Protein AF-A0AAU9XQC6-F1 (afdb_monomer)

Sequence (162 aa):
LLAESHCEPHYVTNLKKYFNDGYYTGTYYKKISSKEELETEAKEAFREFLIAMKYKDIERFFNEWKMTFESDGPFTSEQDLGNLEKAMTDPDDFMTRLYIGDLLTNRDDADQATDAYKEAFVSKDDKRVALFYLGDEDIMHGVLAAGVRSNMDAVFLVFLID

Structure (mmCIF, N/CA/C/O backbone):
data_AF-A0AAU9XQC6-F1
#
_entry.id   AF-A0AAU9XQC6-F1
#
loop_
_atom_site.group_PDB
_atom_site.id
_atom_site.type_symbol
_atom_site.label_atom_id
_atom_site.label_alt_id
_atom_site.label_comp_id
_atom_site.label_asym_id
_atom_site.label_entity_id
_atom_site.label_seq_id
_atom_site.pdbx_PDB_ins_code
_atom_site.Cartn_x
_atom_site.Cartn_y
_atom_site.Cartn_z
_atom_site.occupancy
_atom_site.B_iso_or_equiv
_atom_site.auth_seq_id
_atom_site.auth_comp_id
_atom_site.auth_asym_id
_atom_site.auth_atom_id
_atom_site.pdbx_PDB_model_num
ATOM 1 N N . LEU A 1 1 ? 17.953 -8.801 29.517 1.00 40.72 1 LEU A N 1
ATOM 2 C CA . LEU A 1 1 ? 16.727 -8.460 28.771 1.00 40.72 1 LEU A CA 1
ATOM 3 C C . LEU A 1 1 ? 16.814 -9.165 27.434 1.00 40.72 1 LEU A C 1
ATOM 5 O O . LEU A 1 1 ? 17.685 -8.827 26.647 1.00 40.72 1 LEU A O 1
ATOM 9 N N . LEU A 1 2 ? 16.023 -10.218 27.247 1.00 37.72 2 LEU A N 1
ATOM 10 C CA . LEU A 1 2 ? 15.861 -10.836 25.935 1.00 37.72 2 LEU A CA 1
ATOM 11 C C . LEU A 1 2 ? 15.045 -9.841 25.109 1.00 37.72 2 LEU A C 1
ATOM 13 O O . LEU A 1 2 ? 13.957 -9.469 25.538 1.00 37.72 2 LEU A O 1
ATOM 17 N N . ALA A 1 3 ? 15.605 -9.349 24.004 1.00 41.53 3 ALA A N 1
ATOM 18 C CA . ALA A 1 3 ? 14.827 -8.613 23.020 1.00 41.53 3 ALA A CA 1
ATOM 19 C C . ALA A 1 3 ? 13.673 -9.525 22.595 1.00 41.53 3 ALA A C 1
ATOM 21 O O . ALA A 1 3 ? 13.916 -10.672 22.210 1.00 41.53 3 ALA A O 1
ATOM 22 N N . GLU A 1 4 ? 12.434 -9.062 22.745 1.00 43.84 4 GLU A N 1
ATOM 23 C CA . GLU A 1 4 ? 11.291 -9.775 22.196 1.00 43.84 4 GLU A CA 1
ATOM 24 C C . GLU A 1 4 ? 11.544 -9.929 20.697 1.00 43.84 4 GLU A C 1
ATOM 26 O O . GLU A 1 4 ? 11.641 -8.954 19.954 1.00 43.84 4 GLU A O 1
ATOM 31 N N . SER A 1 5 ? 11.728 -11.174 20.262 1.00 48.00 5 SER A N 1
ATOM 32 C CA . SER A 1 5 ? 11.622 -11.532 18.858 1.00 48.00 5 SER A CA 1
ATOM 33 C C . SER A 1 5 ? 10.166 -11.278 18.486 1.00 48.00 5 SER A C 1
ATOM 35 O O . SER A 1 5 ? 9.305 -12.136 18.672 1.00 48.00 5 SER A O 1
ATOM 37 N N . HIS A 1 6 ? 9.860 -10.058 18.049 1.00 57.84 6 HIS A N 1
ATOM 38 C CA . HIS A 1 6 ? 8.592 -9.788 17.397 1.00 57.84 6 HIS A CA 1
ATOM 39 C C . HIS A 1 6 ? 8.613 -10.564 16.085 1.00 57.84 6 HIS A C 1
ATOM 41 O O . HIS A 1 6 ? 9.257 -10.167 15.116 1.00 57.84 6 HIS A O 1
ATOM 47 N N . CYS A 1 7 ? 7.983 -11.737 16.110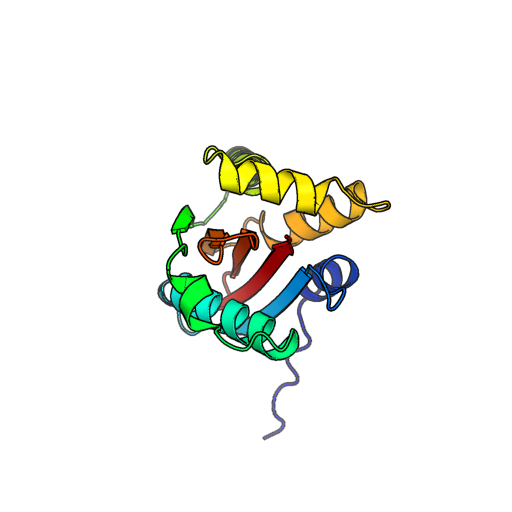 1.00 78.06 7 CYS A N 1
ATOM 48 C CA . CYS A 1 7 ? 7.708 -12.502 14.911 1.00 78.06 7 CY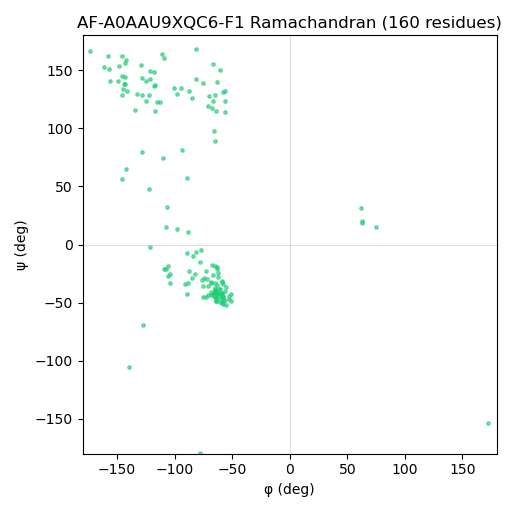S A CA 1
ATOM 49 C C . CYS A 1 7 ? 6.873 -11.620 13.981 1.00 78.06 7 CYS A C 1
ATOM 51 O O . CYS A 1 7 ? 5.910 -10.990 14.422 1.00 78.06 7 CYS A O 1
ATOM 53 N N . GLU A 1 8 ? 7.278 -11.551 12.719 1.00 89.94 8 GLU A N 1
ATOM 54 C CA . GLU A 1 8 ? 6.555 -10.815 11.694 1.00 89.94 8 GLU A CA 1
ATOM 55 C C . GLU A 1 8 ? 5.096 -11.317 11.616 1.00 89.94 8 GLU A C 1
ATOM 57 O O . GLU A 1 8 ? 4.875 -12.534 11.617 1.00 89.94 8 GLU A O 1
ATOM 62 N N . PRO A 1 9 ? 4.087 -10.424 11.602 1.00 95.44 9 PRO A N 1
ATOM 63 C CA . PRO A 1 9 ? 2.689 -10.836 11.579 1.00 95.44 9 PRO A CA 1
ATOM 64 C C . PRO A 1 9 ? 2.338 -11.666 10.340 1.00 95.44 9 PRO A C 1
ATOM 66 O O . PRO A 1 9 ? 2.884 -11.447 9.259 1.00 95.44 9 PRO A O 1
ATOM 69 N N . HIS A 1 10 ? 1.357 -12.568 10.473 1.00 96.62 10 HIS A N 1
ATOM 70 C CA . HIS A 1 10 ? 0.935 -13.458 9.384 1.00 96.62 10 HIS A CA 1
ATOM 71 C C . HIS A 1 10 ? 0.648 -12.707 8.078 1.00 96.62 10 HIS A C 1
ATOM 73 O O . HIS A 1 10 ? 1.206 -13.071 7.047 1.00 96.62 10 HIS A O 1
ATOM 79 N N . TYR A 1 11 ? -0.140 -11.627 8.133 1.00 97.44 11 TYR A N 1
ATOM 80 C CA . TYR A 1 11 ? -0.516 -10.853 6.945 1.00 97.44 11 TYR A CA 1
ATOM 81 C C . TYR A 1 11 ? 0.704 -10.293 6.199 1.00 97.44 11 TYR A C 1
ATOM 83 O O . TYR A 1 11 ? 0.702 -10.223 4.976 1.00 97.44 11 TYR A O 1
ATOM 91 N N . VAL A 1 12 ? 1.783 -9.965 6.917 1.00 97.94 12 VAL A N 1
ATOM 92 C CA . VAL A 1 12 ? 3.041 -9.498 6.322 1.00 97.94 12 VAL A CA 1
ATOM 93 C C . VAL A 1 12 ? 3.805 -10.659 5.696 1.00 97.94 12 VAL A C 1
ATOM 95 O O . VAL A 1 12 ? 4.272 -10.549 4.564 1.00 97.94 12 VAL A O 1
ATOM 98 N N . THR A 1 13 ? 3.909 -11.795 6.395 1.00 97.50 13 THR A N 1
ATOM 99 C CA . THR A 1 13 ? 4.569 -12.989 5.839 1.00 97.50 13 THR A CA 1
ATOM 100 C C . THR A 1 13 ? 3.836 -13.523 4.605 1.00 97.50 13 THR A C 1
ATOM 102 O O . THR A 1 13 ? 4.476 -13.976 3.657 1.00 97.50 13 THR A O 1
ATOM 105 N N . ASN A 1 14 ? 2.503 -13.421 4.590 1.00 97.88 14 ASN A N 1
ATOM 106 C CA . ASN A 1 14 ? 1.665 -13.807 3.464 1.00 97.88 14 ASN A CA 1
ATOM 107 C C . ASN A 1 14 ? 1.832 -12.823 2.300 1.00 97.88 14 ASN A C 1
ATOM 109 O O . ASN A 1 14 ? 2.047 -13.259 1.176 1.00 97.88 14 ASN A O 1
ATOM 113 N N . LEU A 1 15 ? 1.853 -11.510 2.561 1.00 98.19 15 LEU A N 1
ATOM 114 C CA . LEU A 1 15 ? 2.132 -10.502 1.535 1.00 98.19 15 LEU A CA 1
ATOM 115 C C . LEU A 1 15 ? 3.511 -10.716 0.886 1.00 98.19 15 LEU A C 1
ATOM 117 O O . LEU A 1 15 ? 3.617 -10.786 -0.337 1.00 98.19 15 LEU A O 1
ATOM 121 N N . LYS A 1 16 ? 4.557 -10.938 1.694 1.00 97.31 16 LYS A N 1
ATOM 122 C CA . LYS A 1 16 ? 5.927 -11.211 1.219 1.00 97.31 16 LYS A CA 1
ATOM 123 C C . LYS A 1 16 ? 6.041 -12.434 0.321 1.00 97.31 16 LYS A C 1
ATOM 125 O O . LYS A 1 16 ? 6.903 -12.460 -0.551 1.00 97.31 16 LYS A O 1
ATOM 130 N N . LYS A 1 17 ? 5.204 -13.451 0.534 1.00 96.50 17 LYS A N 1
ATOM 131 C CA . LYS A 1 17 ? 5.190 -14.658 -0.300 1.00 96.50 17 LYS A CA 1
ATOM 132 C C . LYS A 1 17 ? 4.929 -14.323 -1.773 1.00 96.50 17 LYS A C 1
ATOM 134 O O . LYS A 1 17 ? 5.474 -15.002 -2.636 1.00 96.50 17 LYS A O 1
ATOM 139 N N . TYR A 1 18 ? 4.116 -13.300 -2.034 1.00 96.38 18 TYR A N 1
ATOM 140 C CA . TYR A 1 18 ? 3.706 -12.903 -3.380 1.00 96.38 18 TYR A CA 1
ATOM 141 C C . TYR A 1 18 ? 4.431 -11.645 -3.873 1.00 96.38 18 TYR A C 1
ATOM 143 O O . TYR A 1 18 ? 4.718 -11.535 -5.061 1.00 96.38 18 TYR A O 1
ATOM 151 N N . PHE A 1 19 ? 4.767 -10.705 -2.988 1.00 96.31 19 PHE A N 1
ATOM 152 C CA . PHE A 1 19 ? 5.253 -9.375 -3.375 1.00 96.31 19 PHE A CA 1
ATOM 153 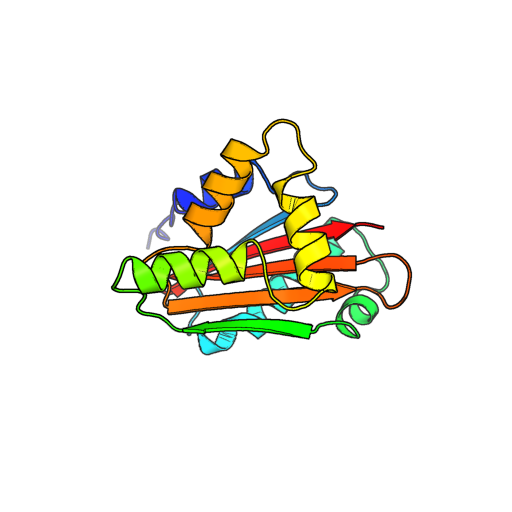C C . PHE A 1 19 ? 6.635 -9.034 -2.809 1.00 96.31 19 PHE A C 1
ATOM 155 O O . PHE A 1 19 ? 6.856 -7.983 -2.201 1.00 96.31 19 PHE A O 1
ATOM 162 N N . ASN A 1 20 ? 7.569 -9.966 -2.956 1.00 93.12 20 ASN A N 1
ATOM 163 C CA . ASN A 1 20 ? 8.958 -9.754 -2.574 1.00 93.12 20 ASN A CA 1
ATOM 164 C C . ASN A 1 20 ? 9.890 -10.504 -3.532 1.00 93.12 20 ASN A C 1
ATOM 166 O O . ASN A 1 20 ? 10.669 -11.369 -3.124 1.00 93.12 20 ASN A O 1
ATOM 170 N N . ASP A 1 21 ? 9.744 -10.204 -4.822 1.00 89.81 21 ASP A N 1
ATOM 171 C CA . ASP A 1 21 ? 10.457 -10.878 -5.914 1.00 89.81 21 ASP A CA 1
ATOM 172 C C . ASP A 1 21 ? 11.913 -10.408 -6.087 1.00 89.81 21 ASP A C 1
ATOM 174 O O . ASP A 1 21 ? 12.707 -11.095 -6.730 1.00 89.81 21 ASP A O 1
ATOM 178 N N . GLY A 1 22 ? 12.286 -9.276 -5.480 1.00 83.81 22 GLY A N 1
ATOM 179 C CA . GLY A 1 22 ? 13.631 -8.702 -5.585 1.00 83.81 22 GLY A CA 1
ATOM 180 C C . GLY A 1 22 ? 13.922 -8.033 -6.933 1.00 83.81 22 GLY A C 1
ATOM 181 O O . GLY A 1 22 ? 15.088 -7.779 -7.234 1.00 83.81 22 GLY A O 1
ATOM 182 N N . TYR A 1 23 ? 12.883 -7.772 -7.727 1.00 86.38 23 TYR A N 1
ATOM 183 C CA . TYR A 1 23 ? 12.936 -7.106 -9.023 1.00 86.38 23 TYR A CA 1
ATOM 184 C C . TYR A 1 23 ? 11.957 -5.933 -9.092 1.00 86.38 23 TYR A C 1
ATOM 186 O O . TYR A 1 23 ? 12.383 -4.783 -9.118 1.00 86.38 23 TYR A O 1
ATOM 194 N N . TYR A 1 24 ? 10.657 -6.215 -9.113 1.00 93.56 24 TYR A N 1
ATOM 195 C CA . TYR A 1 24 ? 9.612 -5.207 -9.300 1.00 93.56 24 TYR A CA 1
ATOM 196 C C . TYR A 1 24 ? 8.873 -4.901 -8.008 1.00 93.56 24 TYR A C 1
ATOM 198 O O . TYR A 1 24 ? 8.356 -3.797 -7.851 1.00 93.56 24 TYR A O 1
ATOM 206 N N . THR A 1 25 ? 8.826 -5.862 -7.082 1.00 97.00 25 THR A N 1
ATOM 207 C CA . THR A 1 25 ? 8.086 -5.730 -5.830 1.00 97.00 25 THR A CA 1
ATOM 208 C C . THR A 1 25 ? 8.972 -5.893 -4.603 1.00 97.00 25 THR A C 1
ATOM 210 O O . THR A 1 25 ? 9.882 -6.726 -4.556 1.00 97.00 25 THR A O 1
ATOM 213 N N . GLY A 1 26 ? 8.684 -5.094 -3.577 1.00 97.94 26 GLY A N 1
ATOM 214 C CA . GLY A 1 26 ? 9.330 -5.188 -2.273 1.00 97.94 26 GLY A CA 1
ATOM 215 C C . GLY A 1 26 ? 8.339 -4.954 -1.144 1.00 97.94 26 GLY A C 1
ATOM 216 O O . GLY A 1 26 ? 7.586 -3.981 -1.168 1.00 97.94 26 GLY A O 1
ATOM 217 N N . THR A 1 27 ? 8.361 -5.832 -0.140 1.00 98.44 27 THR A N 1
ATOM 218 C CA . THR A 1 27 ? 7.504 -5.715 1.045 1.00 98.44 27 THR A CA 1
ATOM 219 C C . THR A 1 27 ? 8.332 -5.418 2.291 1.00 98.44 27 THR A C 1
ATOM 221 O O . THR A 1 27 ? 9.192 -6.207 2.695 1.00 98.44 27 THR A O 1
ATOM 224 N N . TYR A 1 28 ? 8.004 -4.312 2.951 1.00 98.12 28 TYR A N 1
ATOM 225 C CA . TYR A 1 28 ? 8.682 -3.797 4.135 1.00 98.12 28 TYR A CA 1
ATOM 226 C C . TYR A 1 28 ? 7.731 -3.769 5.320 1.00 98.12 28 TYR A C 1
ATOM 228 O O . TYR A 1 28 ? 6.525 -3.568 5.176 1.00 98.12 28 TYR A O 1
ATOM 236 N N . TYR A 1 29 ? 8.291 -3.968 6.506 1.00 97.69 29 TYR A N 1
ATOM 237 C CA . TYR A 1 29 ? 7.536 -4.023 7.743 1.00 97.69 29 TYR A CA 1
ATOM 238 C C . TYR A 1 29 ? 8.339 -3.424 8.883 1.00 97.69 29 TYR A C 1
ATOM 240 O O . TYR A 1 29 ? 9.516 -3.745 9.064 1.00 97.69 29 TYR A O 1
ATOM 248 N N . LYS A 1 30 ? 7.686 -2.579 9.676 1.00 96.75 30 LYS A N 1
ATOM 249 C CA . LYS A 1 30 ? 8.264 -2.011 10.892 1.00 96.75 30 LYS A CA 1
ATOM 250 C C . LYS A 1 30 ? 7.177 -1.559 11.848 1.00 96.75 30 LYS A C 1
ATOM 252 O O . LYS A 1 30 ? 6.034 -1.337 11.468 1.00 96.75 30 LYS A O 1
ATOM 257 N N . LYS A 1 31 ? 7.566 -1.372 13.103 1.00 96.50 31 LYS A N 1
ATOM 258 C CA . LYS A 1 31 ? 6.737 -0.685 14.088 1.00 96.50 31 LYS A CA 1
ATOM 259 C C . LYS A 1 31 ? 7.012 0.815 14.005 1.00 96.50 31 LYS A C 1
ATOM 261 O O . LYS A 1 31 ? 8.181 1.203 13.976 1.00 96.50 31 LYS A O 1
ATOM 266 N N . ILE A 1 32 ? 5.964 1.629 13.959 1.00 97.56 32 ILE A N 1
ATOM 267 C CA . ILE A 1 32 ? 6.062 3.098 13.931 1.00 97.56 32 ILE A CA 1
ATOM 268 C C . ILE A 1 32 ? 5.556 3.693 15.246 1.00 97.56 32 ILE A C 1
ATOM 270 O O . ILE A 1 32 ? 4.931 2.994 16.048 1.00 97.56 32 ILE A O 1
ATOM 274 N N . SER A 1 33 ? 5.864 4.961 15.515 1.00 96.75 33 SER A N 1
ATOM 275 C CA . SER A 1 33 ? 5.463 5.595 16.776 1.00 96.75 33 SER A CA 1
ATOM 276 C C . SER A 1 33 ? 4.041 6.155 16.712 1.00 96.75 33 SER A C 1
ATOM 278 O O . SER A 1 33 ? 3.340 6.180 17.726 1.00 96.75 33 SER A O 1
ATOM 280 N N . SER A 1 34 ? 3.606 6.553 15.512 1.00 98.00 34 SER A N 1
ATOM 281 C CA . SER A 1 34 ? 2.290 7.131 15.256 1.00 98.00 34 SER A CA 1
ATOM 282 C C . SER A 1 34 ? 1.878 6.951 13.796 1.00 98.00 34 SER A C 1
ATOM 284 O O . SER A 1 34 ? 2.727 6.958 12.907 1.00 98.00 34 SER A O 1
ATOM 286 N N . LYS A 1 35 ? 0.574 6.859 13.508 1.00 97.94 35 LYS A N 1
ATOM 287 C CA . LYS A 1 35 ? 0.067 6.737 12.123 1.00 97.94 35 LYS A CA 1
ATOM 288 C C . LYS A 1 35 ? 0.380 7.960 11.248 1.00 97.94 35 LYS A C 1
ATOM 290 O O . LYS A 1 35 ? 0.385 7.865 10.026 1.00 97.94 35 LYS A O 1
ATOM 295 N N . GLU A 1 36 ? 0.645 9.102 11.868 1.00 98.19 36 GLU A N 1
ATOM 296 C CA . GLU A 1 36 ? 1.040 10.358 11.232 1.00 98.19 36 GLU A CA 1
ATOM 297 C C . GLU A 1 36 ? 2.434 10.262 10.589 1.00 98.19 36 GLU A C 1
ATOM 299 O O . GLU A 1 36 ? 2.757 11.058 9.713 1.00 98.19 36 GLU A O 1
ATOM 304 N N . GLU A 1 37 ? 3.245 9.268 10.967 1.00 98.06 37 GLU A N 1
ATOM 305 C CA . GLU A 1 37 ? 4.547 8.990 10.348 1.00 98.06 37 GLU A CA 1
ATOM 306 C C . GLU A 1 37 ? 4.429 8.175 9.049 1.00 98.06 37 GLU A C 1
ATOM 308 O O . GLU A 1 37 ? 5.434 7.990 8.368 1.00 98.06 37 GLU A O 1
ATOM 313 N N . LEU A 1 38 ? 3.227 7.702 8.679 1.00 98.56 38 LEU A N 1
ATOM 314 C CA . LEU A 1 38 ? 3.030 6.738 7.589 1.00 98.56 38 LEU A CA 1
ATOM 315 C C . LEU A 1 38 ? 3.685 7.165 6.272 1.00 98.56 38 LEU A C 1
ATOM 317 O O . LEU A 1 38 ? 4.359 6.355 5.648 1.00 98.56 38 LEU A O 1
ATOM 321 N N . GLU A 1 39 ? 3.508 8.417 5.844 1.00 98.69 39 GLU A N 1
ATOM 322 C CA . GLU A 1 39 ? 4.107 8.885 4.588 1.00 98.69 39 GLU A CA 1
ATOM 323 C C . GLU A 1 39 ? 5.636 8.971 4.680 1.00 98.69 39 GLU A C 1
ATOM 325 O O . GLU A 1 39 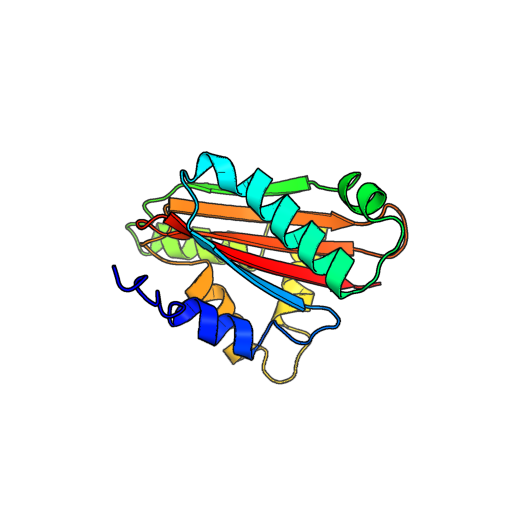? 6.331 8.554 3.755 1.00 98.69 39 GLU A O 1
ATOM 330 N N . THR A 1 40 ? 6.170 9.492 5.787 1.00 98.56 40 THR A N 1
ATOM 331 C CA . THR A 1 40 ? 7.622 9.555 6.009 1.00 98.56 40 THR A CA 1
ATOM 332 C C . THR A 1 40 ? 8.224 8.157 5.946 1.00 98.56 40 THR A C 1
ATOM 334 O O . THR A 1 40 ? 9.218 7.936 5.264 1.00 98.56 40 THR A O 1
ATOM 337 N N . GLU A 1 41 ? 7.577 7.193 6.592 1.00 98.69 41 GLU A N 1
ATOM 338 C CA . GLU A 1 41 ? 8.049 5.813 6.642 1.00 98.69 41 GLU A CA 1
ATOM 339 C C . GLU A 1 41 ? 7.842 5.064 5.323 1.00 98.69 41 GLU A C 1
ATOM 341 O O . GLU A 1 41 ? 8.655 4.217 4.958 1.00 98.69 41 GLU A O 1
ATOM 346 N N . ALA A 1 42 ? 6.824 5.433 4.546 1.00 98.81 42 ALA A N 1
ATOM 347 C CA . ALA A 1 42 ? 6.657 4.951 3.182 1.00 98.81 42 ALA A CA 1
ATOM 348 C C . ALA A 1 42 ? 7.793 5.441 2.269 1.00 98.81 42 ALA A C 1
ATOM 350 O O . ALA A 1 42 ? 8.295 4.670 1.451 1.00 98.81 42 ALA A O 1
ATOM 351 N N . LYS A 1 43 ? 8.248 6.692 2.430 1.00 98.69 43 LYS A N 1
ATOM 352 C CA . LYS A 1 43 ? 9.414 7.215 1.698 1.00 98.69 43 LYS A CA 1
ATOM 353 C C . LYS A 1 43 ? 10.698 6.485 2.076 1.00 98.69 43 LYS A C 1
ATOM 355 O O . LYS A 1 43 ? 11.491 6.182 1.189 1.00 98.69 43 LYS A O 1
ATOM 360 N N . GLU A 1 44 ? 10.890 6.162 3.354 1.00 98.50 44 GLU A N 1
ATOM 361 C CA . GLU A 1 44 ? 12.040 5.363 3.797 1.00 98.50 44 GLU A CA 1
ATOM 362 C C . GLU A 1 44 ? 11.987 3.932 3.243 1.00 98.50 44 GLU A C 1
ATOM 364 O O . GLU A 1 44 ? 12.975 3.466 2.680 1.00 98.50 44 GLU A O 1
ATOM 369 N N . ALA A 1 45 ? 10.830 3.263 3.278 1.00 98.44 45 ALA A N 1
ATOM 370 C CA . ALA A 1 45 ? 10.662 1.946 2.654 1.00 98.44 45 ALA A CA 1
ATOM 371 C C . ALA A 1 45 ? 10.952 1.984 1.141 1.00 98.44 45 ALA A C 1
ATOM 373 O O . ALA A 1 45 ? 11.641 1.112 0.607 1.00 98.44 45 ALA A O 1
ATOM 374 N N . PHE A 1 46 ? 10.490 3.026 0.443 1.00 98.44 46 PHE A N 1
ATOM 375 C CA . PHE A 1 46 ? 10.793 3.207 -0.976 1.00 98.44 46 PHE A CA 1
ATOM 376 C C . PHE A 1 46 ? 12.287 3.454 -1.223 1.00 98.44 46 PHE A C 1
ATOM 378 O O . PHE A 1 46 ? 12.879 2.875 -2.134 1.00 98.44 46 PHE A O 1
ATOM 385 N N . ARG A 1 47 ? 12.938 4.253 -0.375 1.00 98.19 47 ARG A N 1
ATOM 386 C CA . ARG A 1 47 ? 14.386 4.485 -0.417 1.00 98.19 47 ARG A CA 1
ATOM 387 C C . ARG A 1 47 ? 15.168 3.183 -0.226 1.00 98.19 47 ARG A C 1
ATOM 389 O O . ARG A 1 47 ? 16.109 2.927 -0.977 1.00 98.19 47 ARG A O 1
ATOM 396 N N . GLU A 1 48 ? 14.774 2.350 0.736 1.00 97.50 48 GLU A N 1
ATOM 397 C CA . GLU A 1 48 ? 15.367 1.026 0.962 1.00 97.50 48 GLU A CA 1
ATOM 398 C C . GLU A 1 48 ? 15.219 0.118 -0.264 1.00 97.50 48 GLU A C 1
ATOM 400 O O . GLU A 1 48 ? 16.186 -0.539 -0.661 1.00 97.50 48 GLU A O 1
ATOM 405 N N . PHE A 1 49 ? 14.047 0.123 -0.904 1.00 97.69 49 PHE A N 1
ATOM 406 C CA . PHE A 1 49 ? 13.810 -0.586 -2.163 1.00 97.69 49 PHE A CA 1
ATOM 407 C C . PHE A 1 49 ? 14.760 -0.133 -3.268 1.00 97.69 49 PHE A C 1
ATOM 409 O O . PHE A 1 49 ? 15.469 -0.955 -3.852 1.00 97.69 49 PHE A O 1
ATOM 416 N N . LEU A 1 50 ? 14.863 1.174 -3.508 1.00 96.81 50 LEU A N 1
ATOM 417 C CA . LEU A 1 50 ? 15.732 1.713 -4.554 1.00 96.81 50 LEU A CA 1
ATOM 418 C C . LEU A 1 50 ? 17.215 1.374 -4.316 1.00 96.81 50 LEU A C 1
ATOM 420 O O . LEU A 1 50 ? 17.940 1.047 -5.261 1.00 96.81 50 LEU A O 1
ATOM 424 N N . ILE A 1 51 ? 17.664 1.398 -3.055 1.00 96.00 51 ILE A N 1
ATOM 425 C CA . ILE A 1 51 ? 19.025 0.999 -2.665 1.00 96.00 51 ILE A CA 1
ATOM 426 C C . ILE A 1 51 ? 19.254 -0.494 -2.922 1.00 96.00 51 ILE A C 1
ATOM 428 O O . ILE A 1 51 ? 20.290 -0.862 -3.484 1.00 96.00 51 ILE A O 1
ATOM 432 N N . ALA A 1 52 ? 18.305 -1.356 -2.548 1.00 95.56 52 ALA A N 1
ATOM 433 C CA . ALA A 1 52 ? 18.392 -2.797 -2.791 1.00 95.56 52 ALA A CA 1
ATOM 434 C C . ALA A 1 52 ? 18.472 -3.115 -4.295 1.00 95.56 52 ALA A C 1
ATOM 436 O O . ALA A 1 52 ? 19.272 -3.959 -4.711 1.00 95.56 52 ALA A O 1
ATOM 437 N N . MET A 1 53 ? 17.730 -2.356 -5.104 1.00 94.69 53 MET A N 1
ATOM 438 C CA . MET A 1 53 ? 17.735 -2.413 -6.569 1.00 94.69 53 MET A CA 1
ATOM 439 C C . MET A 1 53 ? 18.952 -1.736 -7.220 1.00 94.69 53 MET A C 1
ATOM 441 O O . MET A 1 53 ? 19.151 -1.843 -8.429 1.00 94.69 53 MET A O 1
ATOM 445 N N . LYS A 1 54 ? 19.824 -1.097 -6.426 1.00 94.12 54 LYS A N 1
ATOM 446 C CA . LYS A 1 54 ? 21.063 -0.429 -6.863 1.00 94.12 54 LYS A CA 1
ATOM 447 C C . LYS A 1 54 ? 20.838 0.730 -7.840 1.00 94.12 54 LYS A C 1
ATOM 449 O O . LYS A 1 54 ? 21.717 1.018 -8.663 1.00 94.12 54 LYS A O 1
ATOM 454 N N . TYR A 1 55 ? 19.709 1.428 -7.730 1.00 93.50 55 TYR A N 1
ATOM 455 C CA . TYR A 1 55 ? 19.525 2.706 -8.418 1.00 93.50 55 TYR A CA 1
ATOM 456 C C . TYR A 1 55 ? 20.545 3.731 -7.903 1.00 93.50 55 TYR A C 1
ATOM 458 O O . TYR A 1 55 ? 20.878 3.766 -6.719 1.00 93.50 55 TYR A O 1
ATOM 466 N N . LYS A 1 56 ? 21.094 4.545 -8.813 1.00 88.50 56 LYS A N 1
ATOM 467 C CA . LYS A 1 56 ? 22.166 5.504 -8.486 1.00 88.50 56 LYS A CA 1
ATOM 468 C C . LYS A 1 56 ? 21.637 6.866 -8.052 1.00 88.50 56 LYS A C 1
ATOM 470 O O . LYS A 1 56 ? 22.184 7.446 -7.122 1.00 88.50 56 LYS A O 1
ATOM 475 N N . ASP A 1 57 ? 20.616 7.366 -8.741 1.00 90.94 57 ASP A N 1
ATOM 476 C CA . ASP A 1 57 ? 20.012 8.674 -8.487 1.00 90.94 57 ASP A CA 1
ATOM 477 C C . ASP A 1 57 ? 18.618 8.494 -7.888 1.00 90.94 57 ASP A C 1
ATOM 479 O O . ASP A 1 57 ? 17.597 8.598 -8.562 1.00 90.94 57 ASP A O 1
ATOM 483 N N . ILE A 1 58 ? 18.593 8.109 -6.614 1.00 94.12 58 ILE A N 1
ATOM 484 C CA . ILE A 1 58 ? 17.349 7.759 -5.923 1.00 94.12 58 ILE A CA 1
ATOM 485 C C . ILE A 1 58 ? 16.485 8.983 -5.604 1.00 94.12 58 ILE A C 1
ATOM 487 O O . ILE A 1 58 ? 15.281 8.834 -5.446 1.00 94.12 58 ILE A O 1
ATOM 491 N N . GLU A 1 59 ? 17.066 10.186 -5.521 1.00 94.00 59 GLU A N 1
ATOM 492 C CA . GLU A 1 59 ? 16.310 11.401 -5.179 1.00 94.00 59 GLU A CA 1
ATOM 493 C C . GLU A 1 59 ? 15.330 11.792 -6.284 1.00 94.00 59 GLU A C 1
ATOM 495 O O . GLU A 1 59 ? 14.235 12.267 -5.989 1.00 94.00 59 GLU A O 1
ATOM 500 N N . ARG A 1 60 ? 15.677 11.520 -7.548 1.00 94.50 60 ARG A N 1
ATOM 501 C CA . ARG A 1 60 ? 14.798 11.765 -8.698 1.00 94.50 60 ARG 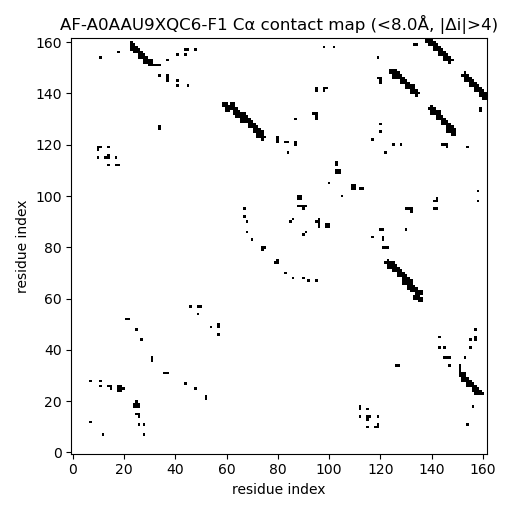A CA 1
ATOM 502 C C . ARG A 1 60 ? 13.440 11.072 -8.557 1.00 94.50 60 ARG A C 1
ATOM 504 O O . ARG A 1 60 ? 12.420 11.660 -8.895 1.00 94.50 60 ARG A O 1
ATOM 511 N N . PHE A 1 61 ? 13.412 9.871 -7.975 1.00 95.88 61 PHE A N 1
ATOM 512 C CA . PHE A 1 61 ? 12.178 9.109 -7.759 1.00 95.88 61 PHE A CA 1
ATOM 513 C C . PHE A 1 61 ? 11.197 9.781 -6.784 1.00 95.88 61 PHE A C 1
ATOM 515 O O . PHE A 1 61 ? 10.015 9.445 -6.746 1.00 95.88 61 PHE A O 1
ATOM 522 N N . PHE A 1 62 ? 11.672 10.722 -5.965 1.00 96.38 62 PHE A N 1
ATOM 523 C CA . PHE A 1 62 ? 10.823 11.455 -5.030 1.00 96.38 62 PHE A CA 1
ATOM 524 C C . PHE A 1 62 ? 10.225 12.729 -5.640 1.00 96.38 62 PHE A C 1
ATOM 526 O O . PHE A 1 62 ? 9.346 13.326 -5.015 1.00 96.38 62 PHE A O 1
ATOM 533 N N . ASN A 1 63 ? 10.627 13.124 -6.855 1.00 94.75 63 ASN A N 1
ATOM 534 C CA . ASN A 1 63 ? 10.029 14.259 -7.565 1.00 94.75 63 ASN A CA 1
ATOM 535 C C . ASN A 1 63 ? 8.583 13.970 -7.999 1.00 94.75 63 ASN A C 1
ATOM 537 O O . ASN A 1 63 ? 7.751 14.876 -7.981 1.00 94.75 63 ASN A O 1
ATOM 541 N N . GLU A 1 64 ? 8.264 12.714 -8.330 1.00 94.00 64 GLU A N 1
ATOM 542 C CA . GLU A 1 64 ? 6.906 12.292 -8.706 1.00 94.00 64 GLU A CA 1
ATOM 543 C C . GLU A 1 64 ? 6.115 11.643 -7.559 1.00 94.00 64 GLU A C 1
ATOM 545 O O . GLU A 1 64 ? 5.059 11.051 -7.781 1.00 94.00 64 GLU A O 1
ATOM 550 N N . TRP A 1 65 ? 6.583 11.768 -6.315 1.00 97.62 65 TRP A N 1
ATOM 551 C CA . TRP A 1 65 ? 5.863 11.232 -5.164 1.00 97.62 65 TRP A CA 1
ATOM 552 C C . TRP A 1 65 ? 4.509 11.928 -4.983 1.00 97.62 65 TRP A C 1
ATOM 554 O O . TRP A 1 65 ? 4.438 13.113 -4.637 1.00 97.62 65 TRP A O 1
ATOM 564 N N . LYS A 1 66 ? 3.417 11.177 -5.145 1.00 98.00 66 LYS A N 1
ATOM 565 C CA . LYS A 1 66 ? 2.056 11.703 -4.999 1.00 98.00 66 LYS A CA 1
ATOM 566 C C . LYS A 1 66 ? 1.196 10.761 -4.173 1.00 98.00 66 LYS A C 1
ATOM 568 O O . LYS A 1 66 ? 0.866 9.670 -4.621 1.00 98.00 66 LYS A O 1
ATOM 573 N N . MET A 1 67 ? 0.741 11.214 -3.007 1.00 98.56 67 MET A N 1
ATOM 574 C CA . MET A 1 67 ? -0.332 10.533 -2.279 1.00 98.56 67 MET A CA 1
ATOM 575 C C . MET A 1 67 ? -1.638 10.672 -3.070 1.00 98.56 67 MET A C 1
ATOM 577 O O . MET A 1 67 ? -2.115 11.783 -3.304 1.00 98.56 67 MET A O 1
ATOM 581 N N . THR A 1 68 ? -2.203 9.553 -3.515 1.00 98.56 68 THR A N 1
ATOM 582 C CA . THR A 1 68 ? -3.432 9.528 -4.326 1.00 98.56 68 THR A CA 1
ATOM 583 C C . THR A 1 68 ? -4.648 9.064 -3.545 1.00 98.56 68 THR A C 1
ATOM 585 O O . THR A 1 68 ? -5.776 9.323 -3.956 1.00 98.56 68 THR A O 1
ATOM 588 N N . PHE A 1 69 ? -4.428 8.392 -2.418 1.00 98.62 69 PHE A N 1
ATOM 589 C CA . PHE A 1 69 ? -5.474 7.964 -1.504 1.00 98.62 69 PHE A CA 1
ATOM 590 C C . PHE A 1 69 ? -4.929 7.933 -0.077 1.00 98.62 69 PHE A C 1
ATOM 592 O O . PHE A 1 69 ? -3.798 7.505 0.141 1.00 98.62 69 PHE A O 1
ATOM 599 N N . GLU A 1 70 ? -5.750 8.353 0.879 1.00 98.56 70 GLU A N 1
ATOM 600 C CA . GLU A 1 70 ? -5.537 8.154 2.310 1.00 98.56 70 GLU A CA 1
ATOM 601 C C . GLU A 1 70 ? -6.901 7.925 2.957 1.00 98.56 70 GLU A C 1
ATOM 603 O O . GLU A 1 70 ? -7.879 8.612 2.643 1.00 98.56 70 GLU A O 1
ATOM 608 N N . SER A 1 71 ? -6.976 6.970 3.875 1.00 98.38 71 SER A N 1
ATOM 609 C CA . SER A 1 71 ? -8.160 6.782 4.701 1.00 98.38 71 SER A CA 1
ATOM 610 C C . SER A 1 71 ? -7.777 6.380 6.111 1.00 98.38 71 SER A C 1
ATOM 612 O O . SER A 1 71 ? -6.893 5.550 6.318 1.00 98.38 71 SER A O 1
ATOM 614 N N . ASP A 1 72 ? -8.468 6.975 7.078 1.00 98.00 72 ASP A N 1
ATOM 615 C CA . ASP A 1 72 ? -8.323 6.684 8.495 1.00 98.00 72 ASP A CA 1
ATOM 616 C C . ASP A 1 72 ? -9.445 5.764 8.976 1.00 98.00 72 ASP A C 1
ATOM 618 O O . ASP A 1 72 ? -10.624 6.004 8.711 1.00 98.00 72 ASP A O 1
ATOM 622 N N . GLY A 1 73 ? -9.070 4.751 9.755 1.00 94.25 73 GLY A N 1
ATOM 623 C CA . GLY A 1 73 ? -10.018 3.900 10.461 1.00 94.25 73 GLY A CA 1
ATOM 624 C C . GLY A 1 73 ? -10.594 4.564 11.724 1.00 94.25 73 GLY A C 1
ATOM 625 O O . GLY A 1 73 ? -10.212 5.678 12.102 1.00 94.25 73 GLY A O 1
ATOM 626 N N . PRO A 1 74 ? -11.465 3.857 12.465 1.00 90.31 74 PRO A N 1
ATOM 627 C CA . PRO A 1 74 ? -11.748 2.429 12.322 1.00 90.31 74 PRO A CA 1
ATOM 628 C C . PRO A 1 74 ? -12.743 2.105 11.196 1.00 90.31 74 PRO A C 1
ATOM 630 O O . PRO A 1 74 ? -13.751 2.787 11.037 1.00 90.31 74 PRO A O 1
ATOM 633 N N . PHE A 1 75 ? -12.508 0.999 10.487 1.00 95.25 75 PHE A N 1
ATOM 634 C CA . PHE A 1 75 ? -13.402 0.470 9.447 1.00 95.25 75 PHE A CA 1
ATOM 635 C C . PHE A 1 75 ? -14.355 -0.562 10.059 1.00 95.25 75 PHE A C 1
ATOM 637 O O . PHE A 1 75 ? -14.088 -1.762 10.079 1.00 95.25 75 PHE A O 1
ATOM 644 N N . THR A 1 76 ? -15.433 -0.093 10.687 1.00 92.75 76 THR A N 1
ATOM 645 C CA . THR A 1 76 ? -16.236 -0.941 11.592 1.00 92.75 76 THR A CA 1
ATOM 646 C C . THR A 1 76 ? -17.335 -1.740 10.896 1.00 92.75 76 THR A C 1
ATOM 648 O O . THR A 1 76 ? -17.762 -2.775 11.420 1.00 92.75 76 THR A O 1
ATOM 651 N N . SER A 1 77 ? -17.780 -1.302 9.719 1.00 95.69 77 SER A N 1
ATOM 652 C CA . SER A 1 77 ? -18.857 -1.939 8.962 1.00 95.69 77 SER A CA 1
ATOM 653 C C . SER A 1 77 ? -18.359 -2.647 7.700 1.00 95.69 77 SER A C 1
ATOM 655 O O . SER A 1 77 ? -17.293 -2.343 7.172 1.00 95.69 77 SER A O 1
ATOM 657 N N . GLU A 1 78 ? -19.163 -3.578 7.180 1.00 96.44 78 GLU A N 1
ATOM 658 C CA . GLU A 1 78 ? -18.905 -4.200 5.870 1.00 96.44 78 GLU A CA 1
ATOM 659 C C . GLU A 1 78 ? -18.945 -3.170 4.733 1.00 96.44 78 GLU A C 1
ATOM 661 O O . GLU A 1 78 ? -18.256 -3.323 3.731 1.00 96.44 78 GLU A O 1
ATOM 666 N N . GLN A 1 79 ? -19.717 -2.091 4.898 1.00 97.00 79 GLN A N 1
ATOM 667 C CA . GLN A 1 79 ? -19.728 -0.990 3.941 1.00 97.00 79 GLN A CA 1
ATOM 668 C C . GLN A 1 79 ? -18.403 -0.217 3.961 1.00 97.00 79 GLN A C 1
ATOM 670 O O 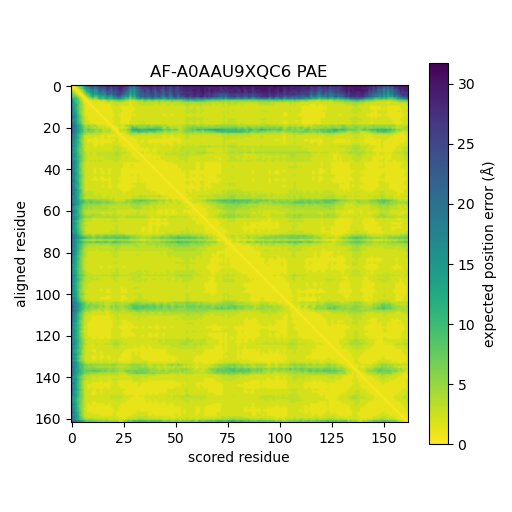. GLN A 1 79 ? -17.892 0.117 2.896 1.00 97.00 79 GLN A O 1
ATOM 675 N N . ASP A 1 80 ? -17.830 0.031 5.143 1.00 96.38 80 ASP A N 1
ATOM 676 C CA . ASP A 1 80 ? -16.517 0.678 5.263 1.00 96.38 80 ASP A CA 1
ATOM 677 C C . ASP A 1 80 ? -15.438 -0.179 4.604 1.00 96.38 80 ASP A C 1
ATOM 679 O O . ASP A 1 80 ? -14.655 0.332 3.809 1.00 96.38 80 ASP A O 1
ATOM 683 N N . LEU A 1 81 ? -15.438 -1.487 4.883 1.00 98.06 81 LEU A N 1
ATOM 684 C CA . LEU A 1 81 ? -14.496 -2.422 4.271 1.00 98.06 81 LEU A CA 1
ATOM 685 C C . LEU A 1 81 ? -14.679 -2.525 2.758 1.00 98.06 81 LEU A C 1
ATOM 687 O O . LEU A 1 81 ? -13.686 -2.515 2.044 1.00 98.06 81 LEU A O 1
ATOM 691 N N . GLY A 1 82 ? -15.914 -2.558 2.251 1.00 98.25 82 GLY A N 1
ATOM 692 C CA . GLY A 1 82 ? -16.166 -2.572 0.809 1.00 98.25 82 GLY A CA 1
ATOM 693 C C . GLY A 1 82 ? -15.717 -1.283 0.112 1.00 98.25 82 GLY A C 1
ATOM 694 O O . GLY A 1 82 ? -15.170 -1.328 -0.989 1.00 98.25 82 GLY A O 1
ATOM 695 N N . ASN A 1 83 ? -15.897 -0.126 0.759 1.00 97.69 83 ASN A N 1
ATOM 696 C CA . ASN A 1 83 ? -15.388 1.150 0.251 1.00 97.69 83 ASN A CA 1
ATOM 697 C C . ASN A 1 83 ? -13.854 1.184 0.259 1.00 97.69 83 ASN A C 1
ATOM 699 O O . ASN A 1 83 ? -13.249 1.650 -0.707 1.00 97.69 83 ASN A O 1
ATOM 703 N N . LEU A 1 84 ? -13.239 0.682 1.333 1.00 98.50 84 LEU A N 1
ATOM 704 C CA . LEU A 1 84 ? -11.791 0.584 1.475 1.00 98.50 84 LEU A CA 1
ATOM 705 C C . LEU A 1 84 ? -11.190 -0.358 0.433 1.00 98.50 84 LEU A C 1
ATOM 707 O O . LEU A 1 84 ? -10.238 0.013 -0.243 1.00 98.50 84 LEU A O 1
ATOM 711 N N . GLU A 1 85 ? -11.780 -1.541 0.260 1.00 98.50 85 GLU A N 1
ATOM 712 C CA . GLU A 1 85 ? -11.379 -2.518 -0.751 1.00 98.50 85 GLU A CA 1
ATOM 713 C C . GLU A 1 85 ? -11.390 -1.884 -2.134 1.00 98.50 85 GLU A C 1
ATOM 715 O O . GLU A 1 85 ? -10.369 -1.896 -2.815 1.00 98.50 85 GLU A O 1
ATOM 720 N N . LYS A 1 86 ? -12.507 -1.246 -2.511 1.00 98.31 86 LYS A N 1
ATOM 721 C CA . LYS A 1 86 ? -12.614 -0.564 -3.799 1.00 98.31 86 LYS A CA 1
ATOM 722 C C . LYS A 1 86 ? -11.509 0.476 -3.973 1.00 98.31 86 LYS A C 1
ATOM 724 O O . LYS A 1 86 ? -10.865 0.490 -5.012 1.00 98.31 86 LYS A O 1
ATOM 729 N N . ALA A 1 87 ? -11.271 1.320 -2.971 1.00 98.25 87 ALA A N 1
ATOM 730 C CA . ALA A 1 87 ? -10.245 2.353 -3.061 1.00 98.25 87 ALA A CA 1
ATOM 731 C C . ALA A 1 87 ? -8.820 1.782 -3.166 1.00 98.25 87 ALA A C 1
ATOM 733 O O . ALA A 1 87 ? -7.983 2.373 -3.842 1.00 98.25 87 ALA A O 1
ATOM 734 N N . MET A 1 88 ? -8.550 0.637 -2.532 1.00 98.50 88 MET A N 1
ATOM 735 C CA . MET A 1 88 ? -7.234 -0.004 -2.558 1.00 98.50 88 MET A CA 1
ATOM 736 C C . MET A 1 88 ? -6.996 -0.858 -3.814 1.00 98.50 88 MET A C 1
ATOM 738 O O . MET A 1 88 ? -5.845 -1.027 -4.202 1.00 98.50 88 MET A O 1
ATOM 742 N N . THR A 1 89 ? -8.040 -1.378 -4.473 1.00 98.31 89 THR A N 1
ATOM 743 C CA . THR A 1 89 ? -7.896 -2.238 -5.671 1.00 98.31 89 THR A CA 1
ATOM 744 C C . THR A 1 89 ? -8.299 -1.579 -6.992 1.00 98.31 89 THR A C 1
ATOM 746 O O . THR A 1 89 ? -7.896 -2.044 -8.052 1.00 98.31 89 THR A O 1
ATOM 749 N N . ASP A 1 90 ? -9.111 -0.524 -6.951 1.00 98.25 90 ASP A N 1
ATOM 750 C CA . ASP A 1 90 ? -9.583 0.247 -8.111 1.00 98.25 90 ASP A CA 1
ATOM 751 C C . ASP A 1 90 ? -9.646 1.749 -7.751 1.00 98.25 90 ASP A C 1
ATOM 753 O O . ASP A 1 90 ? -10.734 2.327 -7.648 1.00 98.25 90 ASP A O 1
ATOM 757 N N . PRO A 1 91 ? -8.492 2.389 -7.471 1.00 98.06 91 PRO A N 1
ATOM 758 C CA . PRO A 1 91 ? -8.449 3.792 -7.067 1.00 98.06 91 PRO A CA 1
ATOM 759 C C . PRO A 1 91 ? -8.892 4.736 -8.195 1.00 98.06 91 PRO A C 1
ATOM 761 O O . PRO A 1 91 ? -8.760 4.440 -9.380 1.00 98.06 91 PRO A O 1
ATOM 764 N N . ASP A 1 92 ? -9.372 5.926 -7.828 1.00 97.25 92 ASP A N 1
ATOM 765 C CA . ASP A 1 92 ? -9.859 6.911 -8.804 1.00 97.25 92 ASP A CA 1
ATOM 766 C C . ASP A 1 92 ? -8.726 7.566 -9.622 1.00 97.25 92 ASP A C 1
ATOM 768 O O . ASP A 1 92 ? -8.943 7.971 -10.770 1.00 97.25 92 ASP A O 1
ATOM 772 N N . ASP A 1 93 ? -7.518 7.690 -9.053 1.00 98.12 93 ASP A N 1
ATOM 773 C CA . ASP A 1 93 ? -6.364 8.236 -9.775 1.00 98.12 93 ASP A CA 1
ATOM 774 C C . ASP A 1 93 ? -5.946 7.288 -10.903 1.00 98.12 93 ASP A C 1
ATOM 776 O O . ASP A 1 93 ? -5.653 6.115 -10.677 1.00 98.12 93 ASP A O 1
ATOM 780 N N . PHE A 1 94 ? -5.916 7.812 -12.129 1.00 97.25 94 PHE A N 1
ATOM 781 C CA . PHE A 1 94 ? -5.695 7.011 -13.328 1.00 97.25 94 PHE A CA 1
ATOM 782 C C . PHE A 1 94 ? -4.370 6.240 -13.302 1.00 97.25 94 PHE A C 1
ATOM 784 O O . PHE A 1 94 ? -4.366 5.059 -13.649 1.00 97.25 94 PHE A O 1
ATOM 791 N N . MET A 1 95 ? -3.271 6.891 -12.902 1.00 96.94 95 MET A N 1
ATOM 792 C CA . MET A 1 95 ? -1.948 6.264 -12.914 1.00 96.94 95 MET A CA 1
ATOM 793 C C . MET A 1 95 ? -1.846 5.236 -11.791 1.00 96.94 95 MET A C 1
ATOM 795 O O . MET A 1 95 ? -1.442 4.102 -12.039 1.00 96.94 95 MET A O 1
ATOM 799 N N . THR A 1 96 ? -2.305 5.576 -10.583 1.00 98.25 96 THR A N 1
ATOM 800 C CA . THR A 1 96 ? -2.342 4.616 -9.470 1.00 98.25 96 THR A CA 1
ATOM 801 C C . THR A 1 96 ? -3.192 3.396 -9.815 1.00 98.25 96 THR A C 1
ATOM 803 O O . THR A 1 96 ? -2.783 2.271 -9.540 1.00 98.25 96 THR A O 1
ATOM 806 N N . ARG A 1 97 ? -4.348 3.581 -10.463 1.00 98.44 97 ARG A N 1
ATOM 807 C CA . ARG A 1 97 ? -5.221 2.473 -10.876 1.00 98.44 97 ARG A CA 1
ATOM 808 C C . ARG A 1 97 ? -4.549 1.551 -11.875 1.00 98.44 97 ARG A C 1
ATOM 810 O O . ARG A 1 97 ? -4.698 0.339 -11.761 1.00 98.44 97 ARG A O 1
ATOM 817 N N . LEU A 1 98 ? -3.830 2.116 -12.843 1.00 97.75 98 LEU A N 1
ATOM 818 C CA . LEU A 1 98 ? -3.096 1.335 -13.831 1.00 97.75 98 LEU A CA 1
ATOM 819 C C . LEU A 1 98 ? -2.076 0.414 -13.146 1.00 97.75 98 LEU A C 1
ATOM 821 O O . LEU A 1 98 ? -2.095 -0.789 -13.394 1.00 97.75 98 LEU A O 1
ATOM 825 N N . TYR A 1 99 ? -1.255 0.953 -12.239 1.00 98.06 99 TYR A N 1
ATOM 826 C CA . TYR A 1 99 ? -0.205 0.174 -11.572 1.00 98.06 99 TYR A CA 1
ATOM 827 C C . TYR A 1 99 ? -0.718 -0.758 -10.476 1.00 98.06 99 TYR A C 1
ATOM 829 O O . TYR A 1 99 ? -0.153 -1.831 -10.301 1.00 98.06 99 TYR A O 1
ATOM 837 N N . ILE A 1 100 ? -1.805 -0.419 -9.774 1.00 98.25 100 ILE A N 1
ATOM 838 C CA . ILE A 1 100 ? -2.500 -1.378 -8.898 1.00 98.25 100 ILE A CA 1
ATOM 839 C C . ILE A 1 100 ? -3.079 -2.529 -9.726 1.00 98.25 100 ILE A C 1
ATOM 841 O O . ILE A 1 100 ? -2.940 -3.689 -9.345 1.00 98.25 100 ILE A O 1
ATOM 845 N N . GLY A 1 101 ? -3.683 -2.226 -10.878 1.00 97.38 101 GLY A N 1
ATOM 846 C CA . GLY A 1 101 ? -4.181 -3.242 -11.800 1.00 97.38 101 GLY A CA 1
ATOM 847 C C . GLY A 1 101 ? -3.074 -4.188 -12.263 1.00 97.38 101 GLY A C 1
ATOM 848 O O . GLY A 1 101 ? -3.242 -5.403 -12.177 1.00 97.38 101 GLY A O 1
ATOM 849 N N . ASP A 1 102 ? -1.934 -3.652 -12.696 1.00 96.38 102 ASP A N 1
ATOM 850 C CA . ASP A 1 102 ? -0.786 -4.455 -13.134 1.00 96.38 102 ASP A CA 1
ATOM 851 C C . ASP A 1 102 ? -0.204 -5.299 -11.984 1.00 96.38 102 ASP A C 1
ATOM 853 O O . ASP A 1 102 ? -0.115 -6.522 -12.103 1.00 96.38 102 ASP A O 1
ATOM 857 N N . LEU A 1 103 ? 0.045 -4.684 -10.820 1.00 96.88 103 LEU A N 1
ATOM 858 C CA . LEU A 1 103 ? 0.528 -5.347 -9.601 1.00 96.88 103 LEU A CA 1
ATOM 859 C C . LEU A 1 103 ? -0.304 -6.579 -9.210 1.00 96.88 103 LEU A C 1
ATOM 861 O O . LEU A 1 103 ? 0.248 -7.600 -8.782 1.00 96.88 103 LEU A O 1
ATOM 865 N N . LEU A 1 104 ? -1.632 -6.467 -9.306 1.00 96.75 104 LEU A N 1
ATOM 866 C CA . LEU A 1 104 ? -2.563 -7.499 -8.849 1.00 96.75 104 LEU A CA 1
ATOM 867 C C . LEU A 1 104 ? -2.881 -8.544 -9.922 1.00 96.75 104 LEU A C 1
ATOM 869 O O . LEU A 1 104 ? -3.108 -9.703 -9.578 1.00 96.75 104 LEU A O 1
ATOM 873 N N . THR A 1 105 ? -2.910 -8.165 -11.203 1.00 92.44 105 THR A N 1
ATOM 874 C CA . THR A 1 105 ? -3.457 -9.027 -12.268 1.00 92.44 105 THR A CA 1
ATOM 875 C C . THR A 1 105 ? -2.417 -9.613 -13.216 1.00 92.44 105 THR A C 1
ATOM 877 O O . THR A 1 105 ? -2.685 -10.645 -13.831 1.00 92.44 105 THR A O 1
ATOM 880 N N . ASN A 1 106 ? -1.226 -9.023 -13.329 1.00 88.69 106 ASN A N 1
ATOM 881 C CA . ASN A 1 106 ? -0.201 -9.462 -14.277 1.00 88.69 106 ASN A CA 1
ATOM 882 C C . ASN A 1 106 ? 0.730 -10.530 -13.677 1.00 88.69 106 ASN A C 1
ATOM 884 O O . ASN A 1 106 ? 1.942 -10.353 -13.561 1.00 88.69 106 ASN A O 1
ATOM 888 N N . ARG A 1 107 ? 0.137 -11.640 -13.225 1.00 90.94 107 ARG A N 1
ATOM 889 C CA . ARG A 1 107 ? 0.835 -12.748 -12.557 1.00 90.94 107 ARG A CA 1
ATOM 890 C C . ARG A 1 107 ? 0.015 -14.036 -12.564 1.00 90.94 107 ARG A C 1
ATOM 892 O O . ARG A 1 107 ? -1.212 -13.994 -12.561 1.00 90.94 107 ARG A O 1
ATOM 899 N N . ASP A 1 108 ? 0.696 -15.182 -12.512 1.00 89.38 108 ASP A N 1
ATOM 900 C CA . ASP A 1 108 ? 0.047 -16.505 -12.543 1.00 89.38 108 ASP A CA 1
ATOM 901 C C . ASP A 1 108 ? -0.806 -16.789 -11.291 1.00 89.38 108 ASP A C 1
ATOM 903 O O . ASP A 1 108 ? -1.759 -17.565 -11.344 1.00 89.38 108 ASP A O 1
ATOM 907 N N . ASP A 1 109 ? -0.469 -16.164 -10.161 1.00 93.38 109 ASP A N 1
ATOM 908 C CA . ASP A 1 109 ? -1.113 -16.325 -8.853 1.00 93.38 109 ASP A CA 1
ATOM 909 C C . ASP A 1 109 ? -1.981 -15.118 -8.455 1.00 93.38 109 ASP A C 1
ATOM 911 O O . ASP A 1 109 ? -2.105 -14.792 -7.272 1.00 93.38 109 ASP A O 1
ATOM 915 N N . ALA A 1 110 ? -2.583 -14.448 -9.446 1.00 95.50 110 ALA A N 1
ATOM 916 C CA . ALA A 1 110 ? -3.298 -13.179 -9.280 1.00 95.50 110 ALA A CA 1
ATOM 917 C C . ALA A 1 110 ? -4.371 -13.206 -8.181 1.00 95.50 110 ALA A C 1
ATOM 919 O O . ALA A 1 110 ? -4.425 -12.290 -7.359 1.00 95.50 110 ALA A O 1
ATOM 920 N N . ASP A 1 111 ? -5.185 -14.264 -8.114 1.00 97.06 111 ASP A N 1
ATOM 921 C CA . ASP A 1 111 ? -6.246 -14.380 -7.107 1.00 97.06 111 ASP A CA 1
ATOM 922 C C . ASP A 1 111 ? -5.659 -14.446 -5.686 1.00 97.06 111 ASP A C 1
ATOM 924 O O . ASP A 1 111 ? -6.053 -13.680 -4.806 1.00 97.06 111 ASP A O 1
ATOM 928 N N . GLN A 1 112 ? -4.658 -15.303 -5.457 1.00 97.69 112 GLN A N 1
ATOM 929 C CA . GLN A 1 112 ? -4.047 -15.462 -4.133 1.00 97.69 112 GLN A CA 1
ATOM 930 C C . GLN A 1 112 ? -3.207 -14.248 -3.724 1.00 97.69 112 GLN A C 1
ATOM 932 O O . GLN A 1 112 ? -3.172 -13.893 -2.543 1.00 97.69 112 GLN A O 1
ATOM 937 N N . ALA A 1 113 ? -2.531 -13.613 -4.681 1.00 97.06 113 ALA A N 1
ATOM 938 C CA . ALA A 1 113 ? -1.789 -12.381 -4.455 1.00 97.06 113 ALA A CA 1
ATOM 939 C C . ALA A 1 113 ? -2.743 -11.229 -4.097 1.00 97.06 113 ALA A C 1
ATOM 941 O O . ALA A 1 113 ? -2.484 -10.480 -3.156 1.00 97.06 113 ALA A O 1
ATOM 942 N N . THR A 1 114 ? -3.888 -11.137 -4.779 1.00 98.19 114 THR A N 1
ATOM 943 C CA . THR A 1 114 ? -4.944 -10.165 -4.467 1.00 98.19 114 THR A CA 1
ATOM 944 C C . THR A 1 114 ? -5.522 -10.391 -3.073 1.00 98.19 114 THR A C 1
ATOM 946 O O . THR A 1 114 ? -5.693 -9.430 -2.323 1.00 98.19 114 THR A O 1
ATOM 949 N N . ASP A 1 115 ? -5.763 -11.640 -2.677 1.00 98.25 115 ASP A N 1
ATOM 950 C CA . ASP A 1 115 ? -6.222 -11.957 -1.321 1.00 98.25 115 ASP A CA 1
ATOM 951 C C . ASP A 1 115 ? -5.187 -11.558 -0.258 1.00 98.25 115 ASP A C 1
ATOM 953 O O . ASP A 1 115 ? -5.549 -10.960 0.755 1.00 98.25 115 ASP A O 1
ATOM 957 N N . ALA A 1 116 ? -3.896 -11.814 -0.495 1.00 98.44 116 ALA A N 1
ATOM 958 C CA . ALA A 1 116 ? -2.827 -11.398 0.417 1.00 98.44 116 ALA A CA 1
ATOM 959 C C . ALA A 1 116 ? -2.699 -9.867 0.510 1.00 98.44 116 ALA A C 1
ATOM 961 O O . ALA A 1 116 ? -2.497 -9.323 1.598 1.00 98.44 116 ALA A O 1
ATOM 962 N N . TYR A 1 117 ? -2.862 -9.164 -0.614 1.00 98.75 117 TYR A N 1
ATOM 963 C CA . TYR A 1 117 ? -2.914 -7.704 -0.657 1.00 98.75 117 TYR A CA 1
ATOM 964 C C . TYR A 1 117 ? -4.083 -7.164 0.177 1.00 98.75 117 TYR A C 1
ATOM 966 O O . TYR A 1 117 ? -3.895 -6.307 1.042 1.00 98.75 117 TYR A O 1
ATOM 974 N N . LYS A 1 118 ? -5.289 -7.710 -0.014 1.00 98.50 118 LYS A N 1
ATOM 975 C CA . LYS A 1 118 ? -6.476 -7.322 0.761 1.00 98.50 118 LYS A CA 1
ATOM 976 C C . LYS A 1 118 ? -6.318 -7.641 2.244 1.00 98.50 118 LYS A C 1
ATOM 978 O O . LYS A 1 118 ? -6.642 -6.797 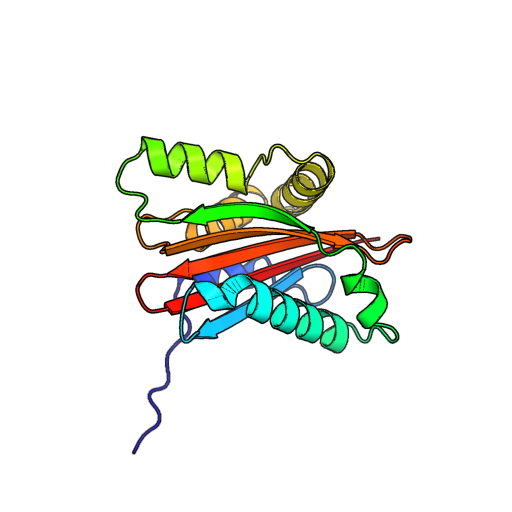3.071 1.00 98.50 118 LYS A O 1
ATOM 983 N N . GLU A 1 119 ? -5.761 -8.798 2.601 1.00 98.25 119 GLU A N 1
ATOM 984 C CA . GLU A 1 119 ? -5.468 -9.136 4.001 1.00 98.25 119 GLU A CA 1
ATOM 985 C C . GLU A 1 119 ? -4.575 -8.066 4.649 1.00 98.25 119 GLU A C 1
ATOM 987 O O . GLU A 1 119 ? -4.810 -7.681 5.796 1.00 98.25 119 GLU A O 1
ATOM 992 N N . ALA A 1 120 ? -3.583 -7.545 3.919 1.00 98.38 120 ALA A N 1
ATOM 993 C CA . ALA A 1 120 ? -2.652 -6.539 4.417 1.00 98.38 120 ALA A CA 1
ATOM 994 C C . ALA A 1 120 ? -3.245 -5.122 4.527 1.00 98.38 120 ALA A C 1
ATOM 996 O O . ALA A 1 120 ? -2.909 -4.423 5.482 1.00 98.38 120 ALA A O 1
ATOM 997 N N . PHE A 1 121 ? -4.124 -4.714 3.606 1.00 98.56 121 PHE A N 1
ATOM 998 C CA . PHE A 1 121 ? -4.556 -3.311 3.467 1.00 98.56 121 PHE A CA 1
ATOM 999 C C . PHE A 1 121 ? -6.066 -3.063 3.615 1.00 98.56 121 PHE A C 1
ATOM 1001 O O . PHE A 1 121 ? -6.515 -1.922 3.525 1.00 98.56 121 PHE A O 1
ATOM 1008 N N . VAL A 1 122 ? -6.866 -4.110 3.810 1.00 98.19 122 VAL A N 1
ATOM 1009 C CA . VAL A 1 122 ? -8.322 -4.023 3.967 1.00 98.19 122 VAL A CA 1
ATOM 1010 C C . VAL A 1 122 ? -8.730 -4.779 5.227 1.00 98.19 122 VAL A C 1
ATOM 1012 O O . VAL A 1 122 ? -9.191 -5.920 5.179 1.00 98.19 122 VAL A O 1
ATOM 1015 N N . SER A 1 123 ? -8.558 -4.166 6.399 1.00 96.88 123 SER A N 1
ATOM 1016 C CA . SER A 1 123 ? -9.038 -4.769 7.643 1.00 96.88 123 SER A CA 1
ATOM 1017 C C . SER A 1 123 ? -9.582 -3.765 8.654 1.00 96.88 123 SER A C 1
ATOM 1019 O O . SER A 1 123 ? -9.222 -2.593 8.695 1.00 96.88 123 SER A O 1
ATOM 1021 N N . LYS A 1 124 ? -10.453 -4.261 9.543 1.00 97.12 124 LYS A N 1
ATOM 1022 C CA . LYS A 1 124 ? -11.052 -3.463 10.628 1.00 97.12 124 LYS A CA 1
ATOM 1023 C C . LYS A 1 124 ? -10.011 -2.945 11.626 1.00 97.12 124 LYS A C 1
ATOM 1025 O O . LYS A 1 124 ? -10.303 -2.023 12.385 1.00 97.12 124 LYS A O 1
ATOM 1030 N N . ASP A 1 125 ? -8.829 -3.561 11.645 1.00 96.44 125 ASP A N 1
ATOM 1031 C CA . ASP A 1 125 ? -7.715 -3.188 12.513 1.00 96.44 125 ASP A CA 1
ATOM 1032 C C . ASP A 1 125 ? -6.857 -2.047 11.942 1.00 96.44 125 ASP A C 1
ATOM 1034 O O . ASP A 1 125 ? -6.026 -1.483 12.659 1.00 96.44 125 ASP A O 1
ATOM 1038 N N . ASP A 1 126 ? -7.066 -1.668 10.678 1.00 97.94 126 ASP A N 1
ATOM 1039 C CA . ASP A 1 126 ? -6.353 -0.548 10.077 1.00 97.94 126 ASP A CA 1
ATOM 1040 C C . ASP A 1 126 ? -6.725 0.774 10.757 1.00 97.94 126 ASP A C 1
ATOM 1042 O O . ASP A 1 126 ? -7.890 1.140 10.937 1.00 97.94 126 ASP A O 1
ATOM 1046 N N . LYS A 1 127 ? -5.688 1.510 11.152 1.00 98.19 127 LYS A N 1
ATOM 1047 C CA . LYS A 1 127 ? -5.759 2.887 11.642 1.00 98.19 127 LYS A CA 1
ATOM 1048 C C . LYS A 1 127 ? -5.604 3.890 10.526 1.00 98.19 127 LYS A C 1
ATOM 1050 O O . LYS A 1 127 ? -6.222 4.949 10.614 1.00 98.19 127 LYS A O 1
ATOM 1055 N N . ARG A 1 128 ? -4.791 3.560 9.526 1.00 98.69 128 ARG A N 1
ATOM 1056 C CA . ARG A 1 128 ? -4.600 4.347 8.317 1.00 98.69 128 ARG A CA 1
ATOM 1057 C C . ARG A 1 128 ? -4.103 3.456 7.196 1.00 98.69 128 ARG A C 1
ATOM 1059 O O . ARG A 1 128 ? -3.232 2.624 7.437 1.00 98.69 128 ARG A O 1
ATOM 1066 N N . VAL A 1 129 ? -4.599 3.685 5.992 1.00 98.75 129 VAL A N 1
ATOM 1067 C CA . VAL A 1 129 ? -4.001 3.161 4.763 1.00 98.75 129 VAL A CA 1
ATOM 1068 C C . VAL A 1 129 ? -3.821 4.285 3.758 1.00 98.75 129 VAL A C 1
ATOM 1070 O O . VAL A 1 129 ? -4.535 5.290 3.811 1.00 98.75 129 VAL A O 1
ATOM 1073 N N . ALA A 1 130 ? -2.865 4.121 2.855 1.00 98.88 130 ALA A N 1
ATOM 1074 C CA . ALA A 1 130 ? -2.589 5.085 1.807 1.00 98.88 130 ALA A CA 1
ATOM 1075 C C . ALA A 1 130 ? -2.073 4.407 0.536 1.00 98.88 130 ALA A C 1
ATOM 1077 O O . ALA A 1 130 ? -1.447 3.344 0.589 1.00 98.88 130 ALA A O 1
ATOM 1078 N N . LEU A 1 131 ? -2.313 5.068 -0.596 1.00 98.94 131 LEU A N 1
ATOM 1079 C CA . LEU A 1 131 ? -1.680 4.764 -1.875 1.00 98.94 131 LEU A CA 1
ATOM 1080 C C . LEU A 1 131 ? -0.869 5.964 -2.340 1.00 98.94 131 LEU A C 1
ATOM 1082 O O . LEU A 1 131 ? -1.349 7.104 -2.309 1.00 98.94 131 LEU A O 1
ATOM 1086 N N . PHE A 1 132 ? 0.326 5.680 -2.836 1.00 98.88 132 PHE A N 1
ATOM 1087 C CA . PHE A 1 132 ? 1.214 6.660 -3.435 1.00 98.88 132 PHE A CA 1
ATOM 1088 C C . PHE A 1 132 ? 1.535 6.242 -4.858 1.00 98.88 132 PHE A C 1
ATOM 1090 O O . PHE A 1 132 ? 1.966 5.117 -5.083 1.00 98.88 132 PHE A O 1
ATOM 1097 N N . TYR A 1 133 ? 1.358 7.152 -5.803 1.00 98.50 133 TYR A N 1
ATOM 1098 C CA . TYR A 1 133 ? 1.972 7.029 -7.114 1.00 98.50 133 TYR A CA 1
ATOM 1099 C C . TYR A 1 133 ? 3.466 7.358 -7.003 1.00 98.50 133 TYR A C 1
ATOM 1101 O O . TYR A 1 133 ? 3.855 8.284 -6.279 1.00 98.50 133 TYR A O 1
ATOM 1109 N N . LEU A 1 134 ? 4.276 6.573 -7.709 1.00 97.81 134 LEU A N 1
ATOM 1110 C CA . LEU A 1 134 ? 5.729 6.678 -7.770 1.00 97.81 134 LEU A CA 1
ATOM 1111 C C . LEU A 1 134 ? 6.163 6.902 -9.219 1.00 97.81 134 LEU A C 1
ATOM 1113 O O . LEU A 1 134 ? 5.562 6.339 -10.136 1.00 97.81 134 LEU A O 1
ATOM 1117 N N . GLY A 1 135 ? 7.266 7.619 -9.414 1.00 93.44 135 GLY A N 1
ATOM 1118 C CA . GLY A 1 135 ? 7.928 7.673 -10.709 1.00 93.44 135 GLY A CA 1
ATOM 1119 C C . GLY A 1 135 ? 9.248 8.428 -10.680 1.00 93.44 135 GLY A C 1
ATOM 1120 O O . GLY A 1 135 ? 9.555 9.104 -9.700 1.00 93.44 135 GLY A O 1
ATOM 1121 N N . ASP A 1 136 ? 10.044 8.286 -11.736 1.00 93.94 136 ASP A N 1
ATOM 1122 C CA . ASP A 1 136 ? 11.352 8.934 -11.866 1.00 93.94 136 ASP A CA 1
ATOM 1123 C C . ASP A 1 136 ? 11.377 10.090 -12.871 1.00 93.94 136 ASP A C 1
ATOM 1125 O O . ASP A 1 136 ? 12.455 10.523 -13.247 1.00 93.94 136 ASP A O 1
ATOM 1129 N N . GLU A 1 137 ? 10.232 10.616 -13.312 1.00 88.75 137 GLU A N 1
ATOM 1130 C CA . GLU A 1 137 ? 10.148 11.617 -14.394 1.00 88.75 137 GLU A CA 1
ATOM 1131 C C . GLU A 1 137 ? 10.660 11.102 -15.762 1.00 88.75 137 GLU A C 1
ATOM 1133 O O . GLU A 1 137 ? 11.021 11.910 -16.625 1.00 88.75 137 GLU A O 1
ATOM 1138 N N . ASP A 1 138 ? 10.763 9.783 -15.965 1.00 90.88 138 ASP A N 1
ATOM 1139 C CA . ASP A 1 138 ? 11.155 9.158 -17.237 1.00 90.88 138 ASP A CA 1
A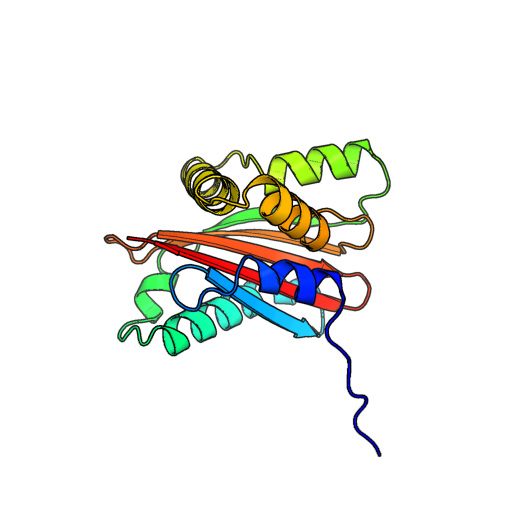TOM 1140 C C . ASP A 1 138 ? 10.328 7.903 -17.540 1.00 90.88 138 ASP A C 1
ATOM 1142 O O . ASP A 1 138 ? 9.173 8.024 -17.940 1.00 90.88 138 ASP A O 1
ATOM 1146 N N . ILE A 1 139 ? 10.924 6.719 -17.385 1.00 92.44 139 ILE A N 1
ATOM 1147 C CA . ILE A 1 139 ? 10.315 5.432 -17.728 1.00 92.44 139 ILE A CA 1
ATOM 1148 C C . ILE A 1 139 ? 9.844 4.682 -16.485 1.00 92.44 139 ILE A C 1
ATOM 1150 O O . ILE A 1 139 ? 8.929 3.876 -16.571 1.00 92.44 139 ILE A O 1
ATOM 1154 N N . MET A 1 140 ? 10.446 4.942 -15.320 1.00 95.88 140 MET A N 1
ATOM 1155 C CA . MET A 1 140 ? 10.136 4.172 -14.126 1.00 95.88 140 MET A CA 1
ATOM 1156 C C . MET A 1 140 ? 8.910 4.751 -13.444 1.00 95.88 140 MET A C 1
ATOM 1158 O O . MET A 1 140 ? 8.904 5.918 -13.050 1.00 95.88 140 MET A O 1
ATOM 1162 N N . HIS A 1 141 ? 7.915 3.908 -13.207 1.00 97.19 141 HIS A N 1
ATOM 1163 C CA . HIS A 1 141 ? 6.670 4.285 -12.560 1.00 97.19 141 HIS A CA 1
ATOM 1164 C C . HIS A 1 141 ? 6.123 3.155 -11.697 1.00 97.19 141 HIS A C 1
ATOM 1166 O O . HIS A 1 141 ? 6.505 1.992 -11.830 1.00 97.19 141 HIS A O 1
ATOM 1172 N N . GLY A 1 142 ? 5.210 3.484 -10.790 1.00 97.75 142 GLY A N 1
ATOM 1173 C CA . GLY A 1 142 ? 4.566 2.453 -9.998 1.00 97.75 142 GLY A CA 1
ATOM 1174 C C . GLY A 1 142 ? 3.696 2.975 -8.874 1.00 97.75 142 GLY A C 1
ATOM 1175 O O . GLY A 1 142 ? 3.147 4.079 -8.926 1.00 97.75 142 GLY A O 1
ATOM 1176 N N . VAL A 1 143 ? 3.556 2.143 -7.848 1.00 98.62 143 VAL A N 1
ATOM 1177 C CA . VAL A 1 143 ? 2.690 2.407 -6.703 1.00 98.62 143 VAL A CA 1
ATOM 1178 C C . VAL A 1 143 ? 3.313 1.894 -5.412 1.00 98.62 143 VAL A C 1
ATOM 1180 O O . VAL A 1 143 ? 3.952 0.843 -5.381 1.00 98.62 143 VAL A O 1
ATOM 1183 N N . LEU A 1 144 ? 3.089 2.626 -4.325 1.00 98.88 144 LEU A N 1
ATOM 1184 C CA . LEU A 1 144 ? 3.322 2.155 -2.968 1.00 98.88 144 LEU A CA 1
ATOM 1185 C C . LEU A 1 144 ? 1.990 2.074 -2.225 1.00 98.88 144 LEU A C 1
ATOM 1187 O O . LEU A 1 144 ? 1.293 3.079 -2.092 1.00 98.88 144 LEU A O 1
ATOM 1191 N N . ALA A 1 145 ? 1.656 0.892 -1.712 1.00 98.88 145 ALA A N 1
ATOM 1192 C CA . ALA A 1 145 ? 0.561 0.706 -0.766 1.00 98.88 145 ALA A CA 1
ATOM 1193 C C . ALA A 1 145 ? 1.108 0.651 0.660 1.00 98.88 145 ALA A C 1
ATOM 1195 O O . ALA A 1 145 ? 2.057 -0.084 0.937 1.00 98.88 145 ALA A O 1
ATOM 1196 N N . ALA A 1 146 ? 0.530 1.439 1.562 1.00 98.88 146 ALA A N 1
ATOM 1197 C CA . ALA A 1 146 ? 0.954 1.518 2.953 1.00 98.88 146 ALA A CA 1
ATOM 1198 C C . ALA A 1 146 ? -0.235 1.325 3.895 1.00 98.88 146 ALA A C 1
ATOM 1200 O O . ALA A 1 146 ? -1.335 1.805 3.618 1.00 98.88 146 ALA A O 1
ATOM 1201 N N . GLY A 1 147 ? -0.011 0.657 5.023 1.00 98.56 147 GLY A N 1
ATOM 1202 C CA . GLY A 1 147 ? -1.031 0.425 6.043 1.00 98.56 147 GLY A CA 1
ATOM 1203 C C . GLY A 1 147 ? -0.444 0.424 7.447 1.00 98.56 147 GLY A C 1
ATOM 1204 O O . GLY A 1 147 ? 0.681 -0.029 7.645 1.00 98.56 147 GLY A O 1
ATOM 1205 N N . VAL A 1 148 ? -1.206 0.930 8.416 1.00 98.50 148 VAL A N 1
ATOM 1206 C CA . VAL A 1 148 ? -0.865 0.955 9.846 1.00 98.50 148 VAL A CA 1
ATOM 1207 C C . VAL A 1 148 ? -1.976 0.282 10.635 1.00 98.50 148 VAL A C 1
ATOM 1209 O O . VAL A 1 148 ? -3.121 0.732 10.594 1.00 98.50 148 VAL A O 1
ATOM 1212 N N . ARG A 1 149 ? -1.634 -0.744 11.409 1.00 97.75 149 ARG A N 1
ATOM 1213 C CA . ARG A 1 149 ? -2.532 -1.471 12.318 1.00 97.75 149 ARG A CA 1
ATOM 1214 C C . ARG A 1 149 ? -2.725 -0.755 13.650 1.00 97.75 149 ARG A C 1
ATOM 1216 O O . ARG A 1 149 ? -1.983 0.162 14.000 1.00 97.75 149 ARG A O 1
ATOM 1223 N N . SER A 1 150 ? -3.693 -1.193 14.454 1.00 96.62 150 SER A N 1
ATOM 1224 C CA . SER A 1 150 ? -3.996 -0.580 15.758 1.00 96.62 150 SER A CA 1
ATOM 1225 C C . SER A 1 150 ? -2.860 -0.657 16.775 1.00 96.62 150 SER A C 1
ATOM 1227 O O . SER A 1 150 ? -2.761 0.202 17.653 1.00 96.62 150 SER A O 1
ATOM 1229 N N . ASN A 1 151 ? -1.977 -1.641 16.624 1.00 96.31 151 ASN A N 1
ATOM 1230 C CA . ASN A 1 151 ? -0.777 -1.834 17.430 1.00 96.31 1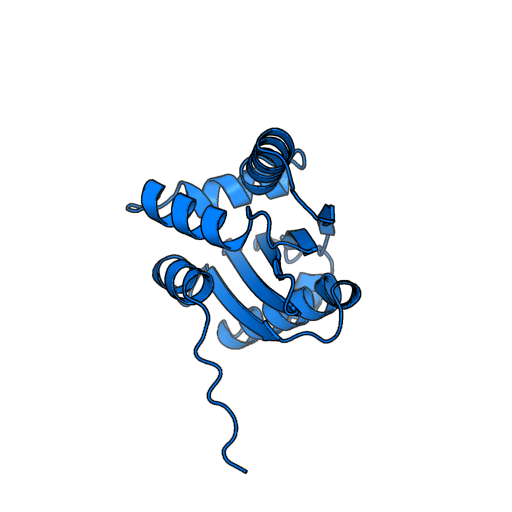51 ASN A CA 1
ATOM 1231 C C . ASN A 1 151 ? 0.458 -1.080 16.884 1.00 96.31 151 ASN A C 1
ATOM 1233 O O . ASN A 1 151 ? 1.564 -1.326 17.373 1.00 96.31 151 ASN A O 1
ATOM 1237 N N . MET A 1 152 ? 0.269 -0.189 15.902 1.00 97.25 152 MET A N 1
ATOM 1238 C CA . MET A 1 152 ? 1.300 0.575 15.182 1.00 97.25 152 MET A CA 1
ATOM 1239 C C . MET A 1 152 ? 2.287 -0.271 14.370 1.00 97.25 152 MET A C 1
ATOM 1241 O O . MET A 1 152 ? 3.380 0.183 14.031 1.00 97.25 152 MET A O 1
ATOM 1245 N N . ASP A 1 153 ? 1.913 -1.502 14.043 1.00 97.56 153 ASP A N 1
ATOM 1246 C CA . ASP A 1 153 ? 2.596 -2.252 13.001 1.00 97.56 153 ASP A CA 1
ATOM 1247 C C . ASP A 1 153 ? 2.271 -1.618 11.645 1.00 97.56 153 ASP A C 1
ATOM 1249 O O . ASP A 1 153 ? 1.100 -1.412 11.321 1.00 97.56 153 ASP A O 1
ATOM 1253 N N . ALA A 1 154 ? 3.302 -1.299 10.870 1.00 98.38 154 ALA A N 1
ATOM 1254 C CA . ALA A 1 154 ? 3.186 -0.707 9.550 1.00 98.38 154 ALA A CA 1
ATOM 1255 C C . ALA A 1 154 ? 3.761 -1.645 8.487 1.00 98.38 154 ALA A C 1
ATOM 1257 O O . ALA A 1 154 ? 4.826 -2.242 8.675 1.00 98.38 154 ALA A O 1
ATOM 1258 N N . VAL A 1 155 ? 3.051 -1.756 7.369 1.00 98.62 155 VAL A N 1
ATOM 1259 C CA . VAL A 1 155 ? 3.451 -2.539 6.199 1.00 98.62 155 VAL A CA 1
ATOM 1260 C C . VAL A 1 155 ? 3.452 -1.648 4.966 1.00 98.62 155 VAL A C 1
ATOM 1262 O O . VAL A 1 155 ? 2.574 -0.799 4.801 1.00 98.62 155 VAL A O 1
ATOM 1265 N N . PHE A 1 156 ? 4.442 -1.856 4.108 1.00 98.81 156 PHE A N 1
ATOM 1266 C CA . PHE A 1 156 ? 4.632 -1.112 2.871 1.00 98.81 156 PHE A CA 1
ATOM 1267 C C . PHE A 1 156 ? 4.892 -2.103 1.750 1.00 98.81 156 PHE A C 1
ATOM 1269 O O . PHE A 1 156 ? 5.753 -2.973 1.879 1.00 98.81 156 PHE A O 1
ATOM 1276 N N . LEU A 1 157 ? 4.162 -1.961 0.655 1.00 98.81 157 LEU A N 1
ATOM 1277 C CA . LEU A 1 157 ? 4.370 -2.712 -0.568 1.00 98.81 157 LEU A CA 1
ATOM 1278 C C . LEU A 1 157 ? 4.736 -1.733 -1.672 1.00 98.81 157 LEU A C 1
ATOM 1280 O O . LEU A 1 157 ? 3.915 -0.901 -2.045 1.00 98.81 157 LEU A O 1
ATOM 1284 N N . VAL A 1 158 ? 5.955 -1.854 -2.180 1.00 98.69 158 VAL A N 1
ATOM 1285 C CA . VAL A 1 158 ? 6.451 -1.118 -3.340 1.00 98.69 158 VAL A CA 1
ATOM 1286 C C . VAL A 1 158 ? 6.249 -1.969 -4.586 1.00 98.69 158 VAL A C 1
ATOM 1288 O O . VAL A 1 158 ? 6.589 -3.151 -4.577 1.00 98.69 158 VAL A O 1
ATOM 1291 N N . PHE A 1 159 ? 5.751 -1.354 -5.652 1.00 98.31 159 PHE A N 1
ATOM 1292 C CA . PHE A 1 159 ? 5.799 -1.863 -7.015 1.00 98.31 159 PHE A CA 1
ATOM 1293 C C . PHE A 1 159 ? 6.366 -0.778 -7.928 1.00 98.31 159 PHE A C 1
ATOM 1295 O O . PHE A 1 159 ? 5.897 0.359 -7.875 1.00 98.31 159 PHE A O 1
ATOM 1302 N N . LEU A 1 160 ? 7.373 -1.112 -8.732 1.00 97.19 160 LEU A N 1
ATOM 1303 C CA . LEU A 1 160 ? 8.035 -0.181 -9.644 1.00 97.19 160 LEU A CA 1
ATOM 1304 C C . LEU A 1 160 ? 8.456 -0.915 -10.923 1.00 97.19 160 LEU A C 1
ATOM 1306 O O . LEU A 1 160 ? 9.121 -1.945 -10.834 1.00 97.19 160 LEU A O 1
ATOM 1310 N N . ILE A 1 161 ? 8.100 -0.376 -12.087 1.00 95.06 161 ILE A N 1
ATOM 1311 C CA . ILE A 1 161 ? 8.307 -0.974 -13.415 1.00 95.06 161 ILE A CA 1
ATOM 1312 C C . ILE A 1 161 ? 8.675 0.103 -14.453 1.00 95.06 161 ILE A C 1
ATOM 1314 O O . ILE A 1 161 ? 8.444 1.284 -14.192 1.00 95.06 161 ILE A O 1
ATOM 1318 N N . ASP A 1 162 ? 9.300 -0.300 -15.565 1.00 89.06 162 ASP A N 1
ATOM 1319 C CA . ASP A 1 162 ? 9.690 0.534 -16.717 1.00 89.06 162 ASP A CA 1
ATOM 1320 C C . ASP A 1 162 ? 8.624 0.642 -17.828 1.00 89.06 162 ASP A C 1
ATOM 1322 O O . ASP A 1 162 ? 7.684 -0.188 -17.859 1.00 89.06 162 ASP A O 1
#

Solvent-accessible surface area (backbone atoms only — not comparable to full-atom values): 8821 Å² total; per-residue (Å²): 132,82,76,79,79,76,71,78,52,66,48,56,57,49,30,39,75,67,36,50,75,80,76,46,25,39,59,45,75,48,78,53,97,50,78,88,46,48,67,64,51,48,51,50,51,50,51,53,48,40,53,76,71,62,57,85,70,61,69,50,38,59,75,45,58,37,81,72,44,74,49,71,46,74,33,86,45,73,67,46,43,52,52,46,41,42,51,72,63,58,35,88,47,68,67,42,25,52,37,42,42,45,75,37,57,75,50,98,56,23,70,64,42,40,50,26,49,40,59,54,66,47,50,57,54,30,46,32,37,37,35,28,30,38,22,46,90,74,63,42,35,27,30,34,43,39,26,24,34,77,87,31,44,31,43,35,40,41,38,48,48,111

pLDDT: mean 94.53, std 10.28, range [37.72, 98.94]

Secondary structure (DSSP, 8-state):
------PPPHHHHHHHHHS--SSSEEEEEEE-S-GGGHHHHHHHHHHHHHHHTT-S--GGGGTT-EEEEEEES---SHHHHHHHHHHHHS-SSHHHHHHHHHHHHSSTTHHHHHHHHHHHHS-TTEEEEEEEEEE-SSS-EEEEEEEEETT-EEEEEEEEE-

Mean predicted aligned error: 3.63 Å

Foldseek 3Di:
DPDPPPDDDPLQVLLCVQFPPLAFKRKDKDFDPDPVCFVVVLLVSQVVSCVSVVPDCSVLFCVQKDWQDKDFDQQDDPVSLVVQLCCQQQNPDPQQNVQSCCSQPVDPCNVSSSVSSCSQRRDSQWGMKTKIWTDNVPFKTHIKIWTAGVSRMIMIMGGIDD

Radius of gyration: 15.04 Å; Cα contacts (8 Å, |Δi|>4): 275; chains: 1; bounding box: 42×31×46 Å

Organism: NCBI:txid46732

Nearest PDB structures (foldseek):
  1h6s-assembly1_1  TM=4.570E-01  e=3.521E+00  Pseudogemmobacter blasticus
  7prn-assembly1_A  TM=5.232E-01  e=5.815E+00  Pseudogemmobacter blasticus
  1bh3-assembly1_A  TM=5.195E-01  e=6.192E+00  Pseudogemmobacter blasticus
  6prn-assembly1_A  TM=5.208E-01  e=6.593E+00  Pseudogemmobacter blasticus
  8prn-assembly1_A  TM=4.444E-01  e=7.020E+00  Pseudogemmobacter blasticus